Protein AF-A0A3A0AEJ8-F1 (afdb_monomer_lite)

Structure (mmCIF, N/CA/C/O backbone):
data_AF-A0A3A0AEJ8-F1
#
_entry.id   AF-A0A3A0AEJ8-F1
#
loop_
_atom_site.group_PDB
_atom_site.id
_atom_site.type_symbol
_atom_site.label_atom_id
_atom_site.label_alt_id
_atom_site.label_comp_id
_atom_site.label_asym_id
_atom_site.label_entity_id
_atom_site.label_seq_id
_atom_site.pdbx_PDB_ins_code
_atom_site.Cartn_x
_atom_site.Cartn_y
_atom_site.Cartn_z
_atom_site.occupancy
_atom_site.B_iso_or_equiv
_atom_site.auth_seq_id
_atom_site.auth_comp_id
_atom_site.auth_asym_id
_atom_site.auth_atom_id
_atom_site.pdbx_PDB_model_num
ATOM 1 N N . MET A 1 1 ? 21.520 17.283 -35.484 1.00 54.97 1 MET A N 1
ATOM 2 C CA . MET A 1 1 ? 21.873 15.930 -34.996 1.00 54.97 1 MET A CA 1
ATOM 3 C C . MET A 1 1 ? 21.771 15.752 -33.468 1.00 54.97 1 MET A C 1
ATOM 5 O O . MET A 1 1 ? 21.935 14.638 -33.010 1.00 54.97 1 MET A O 1
ATOM 9 N N . TYR A 1 2 ? 21.431 16.783 -32.672 1.00 58.56 2 TYR A N 1
ATOM 10 C CA . TYR A 1 2 ? 21.160 16.638 -31.222 1.00 58.56 2 TYR A CA 1
ATOM 11 C C . TYR A 1 2 ? 19.674 16.401 -30.873 1.00 58.56 2 TYR A C 1
ATOM 13 O O . TYR A 1 2 ? 19.367 15.815 -29.843 1.00 58.56 2 TYR A O 1
ATOM 21 N N . ALA A 1 3 ? 18.736 16.816 -31.734 1.00 60.47 3 ALA A N 1
ATOM 22 C CA . ALA A 1 3 ? 17.296 16.701 -31.468 1.00 60.47 3 ALA A CA 1
ATOM 23 C C . ALA A 1 3 ? 16.755 15.257 -31.536 1.00 60.47 3 ALA A C 1
ATOM 25 O O . ALA A 1 3 ? 15.824 14.926 -30.808 1.00 60.47 3 ALA A O 1
ATOM 26 N N . LEU A 1 4 ? 17.358 14.397 -32.369 1.00 61.88 4 LEU A N 1
ATOM 27 C CA . LEU A 1 4 ? 16.935 13.000 -32.537 1.00 61.88 4 LEU A CA 1
ATOM 28 C C . LEU A 1 4 ? 17.303 12.140 -31.312 1.00 61.88 4 LEU A C 1
ATOM 30 O O . LEU A 1 4 ? 16.463 11.401 -30.812 1.00 61.88 4 LEU A O 1
ATOM 34 N N . ILE A 1 5 ? 18.507 12.342 -30.758 1.00 65.81 5 ILE A N 1
ATOM 35 C CA . ILE A 1 5 ? 19.011 11.634 -29.565 1.00 65.81 5 ILE A CA 1
ATOM 36 C C . ILE A 1 5 ? 18.161 11.961 -28.321 1.00 65.81 5 ILE A C 1
ATOM 38 O O . ILE A 1 5 ? 17.913 11.100 -27.478 1.00 65.81 5 ILE A O 1
ATOM 42 N N . THR A 1 6 ? 17.662 13.197 -28.210 1.00 67.75 6 THR A N 1
ATOM 43 C CA . THR A 1 6 ? 16.796 13.622 -27.096 1.00 67.75 6 THR A CA 1
ATOM 44 C C . THR A 1 6 ? 15.390 13.018 -27.175 1.00 67.75 6 THR A C 1
ATOM 46 O O . THR A 1 6 ? 14.796 12.722 -26.140 1.00 67.75 6 THR A O 1
ATOM 49 N N . LEU A 1 7 ? 14.845 12.833 -28.381 1.00 69.50 7 LEU A N 1
ATOM 50 C CA . LEU A 1 7 ? 13.526 12.225 -28.599 1.00 69.50 7 LEU A CA 1
ATOM 51 C C . LEU A 1 7 ? 13.546 10.718 -28.329 1.00 69.50 7 LEU A C 1
ATOM 53 O O . LEU A 1 7 ? 12.660 10.213 -27.645 1.00 69.50 7 LEU A O 1
ATOM 57 N N . GLU A 1 8 ? 14.589 10.030 -28.792 1.00 70.50 8 GLU A N 1
ATOM 58 C CA . GLU A 1 8 ? 14.785 8.597 -28.560 1.00 70.50 8 GLU A CA 1
ATOM 59 C C . GLU A 1 8 ? 14.945 8.284 -27.066 1.00 70.50 8 GLU A C 1
ATOM 61 O O . GLU A 1 8 ? 14.248 7.419 -26.538 1.00 70.50 8 GLU A O 1
ATOM 66 N N . ARG A 1 9 ? 15.759 9.066 -26.342 1.00 72.19 9 ARG A N 1
ATOM 67 C CA . ARG A 1 9 ? 15.916 8.910 -24.887 1.00 72.19 9 ARG A CA 1
ATOM 68 C C . ARG A 1 9 ? 14.602 9.131 -24.134 1.00 72.19 9 ARG A C 1
ATOM 70 O O . ARG A 1 9 ? 14.241 8.320 -23.292 1.00 72.19 9 ARG A O 1
ATOM 77 N N . ARG A 1 10 ? 13.847 10.182 -24.475 1.00 70.62 10 ARG A N 1
ATOM 78 C CA . ARG A 1 10 ? 12.536 10.455 -23.855 1.00 70.62 10 ARG A CA 1
ATOM 79 C C . ARG A 1 10 ? 11.526 9.338 -24.104 1.00 70.62 10 ARG A C 1
ATOM 81 O O . ARG A 1 10 ? 10.716 9.061 -23.226 1.00 70.62 10 ARG A O 1
ATOM 88 N N . PHE A 1 11 ? 11.561 8.723 -25.283 1.00 70.62 11 PHE A N 1
ATOM 89 C CA . PHE A 1 11 ? 10.684 7.607 -25.613 1.00 70.62 11 PHE A CA 1
ATOM 90 C C . PHE A 1 11 ? 11.034 6.352 -24.804 1.00 70.62 11 PHE A C 1
ATOM 92 O O . PHE A 1 11 ? 10.139 5.737 -24.230 1.00 70.62 11 PHE A O 1
ATOM 99 N N . VAL A 1 12 ? 12.324 6.015 -24.694 1.00 76.75 12 VAL A N 1
ATOM 100 C CA . VAL A 1 12 ? 12.800 4.885 -23.877 1.00 76.75 12 VAL A CA 1
ATOM 101 C C . VAL A 1 12 ? 12.475 5.096 -22.396 1.00 76.75 12 VAL A C 1
ATOM 103 O O . VAL A 1 12 ? 11.935 4.191 -21.762 1.00 76.75 12 VAL A O 1
ATOM 106 N N . ASP A 1 13 ? 12.709 6.298 -21.862 1.00 76.94 13 ASP A N 1
ATOM 107 C CA . ASP A 1 13 ? 12.389 6.636 -20.469 1.00 76.94 13 ASP A CA 1
ATOM 108 C C . ASP A 1 13 ? 10.876 6.555 -20.197 1.00 76.94 13 ASP A C 1
ATOM 110 O O . ASP A 1 13 ? 10.447 6.071 -19.148 1.00 76.94 13 ASP A O 1
ATOM 114 N N . TRP A 1 14 ? 10.049 7.014 -21.143 1.00 75.81 14 TRP A N 1
ATOM 115 C CA . TRP A 1 14 ? 8.592 6.913 -21.039 1.00 75.81 14 TRP A CA 1
ATOM 116 C C . TRP A 1 14 ? 8.121 5.455 -21.060 1.00 75.81 14 TRP A C 1
ATOM 118 O O . TRP A 1 14 ? 7.311 5.069 -20.219 1.00 75.81 14 TRP A O 1
ATOM 128 N N . LEU A 1 15 ? 8.659 4.638 -21.969 1.00 72.38 15 LEU A N 1
ATOM 129 C CA . LEU A 1 15 ? 8.303 3.224 -22.085 1.00 72.38 15 LEU A CA 1
ATOM 130 C C . LEU A 1 15 ? 8.708 2.437 -20.830 1.00 72.38 15 LEU A C 1
ATOM 132 O O . LEU A 1 15 ? 7.932 1.619 -20.340 1.00 72.38 15 LEU A O 1
ATOM 136 N N . ALA A 1 16 ? 9.892 2.719 -20.278 1.00 79.44 16 ALA A N 1
ATOM 137 C CA . ALA A 1 16 ? 10.355 2.116 -19.032 1.00 79.44 16 ALA A CA 1
ATOM 138 C C . ALA A 1 16 ? 9.422 2.454 -17.856 1.00 79.44 16 ALA A C 1
ATOM 140 O O . ALA A 1 16 ? 9.053 1.564 -17.090 1.00 79.44 16 ALA A O 1
ATOM 141 N N . ARG A 1 17 ? 8.975 3.713 -17.750 1.00 80.25 17 ARG A N 1
ATOM 142 C CA . ARG A 1 17 ? 8.017 4.140 -16.717 1.00 80.25 17 ARG A CA 1
ATOM 143 C C . ARG A 1 17 ? 6.634 3.518 -16.888 1.00 80.25 17 ARG A C 1
ATOM 145 O O . ARG A 1 17 ? 6.040 3.110 -15.895 1.00 80.25 17 ARG A O 1
ATOM 152 N N . ASP A 1 18 ? 6.113 3.434 -18.113 1.00 80.62 18 ASP A N 1
ATOM 153 C CA . ASP A 1 18 ? 4.809 2.804 -18.376 1.00 80.62 18 ASP A CA 1
ATOM 154 C C . ASP A 1 18 ? 4.836 1.307 -18.035 1.00 80.62 18 ASP A C 1
ATOM 156 O O . ASP A 1 18 ? 3.916 0.801 -17.389 1.00 80.62 18 ASP A O 1
ATOM 160 N N . LEU A 1 19 ? 5.923 0.609 -18.381 1.00 83.19 19 LEU A N 1
ATOM 161 C CA . LEU A 1 19 ? 6.111 -0.787 -17.997 1.00 83.19 19 LEU A CA 1
ATOM 162 C C . LEU A 1 19 ? 6.180 -0.936 -16.472 1.00 83.19 19 LEU A C 1
ATOM 164 O O . LEU A 1 19 ? 5.423 -1.724 -15.907 1.00 83.19 19 LEU A O 1
ATOM 168 N N . GLN A 1 20 ? 7.011 -0.131 -15.804 1.00 84.19 20 GLN A N 1
ATOM 169 C CA . GLN A 1 20 ? 7.140 -0.127 -14.345 1.00 84.19 20 GLN A CA 1
ATOM 170 C C . GLN A 1 20 ? 5.793 0.127 -13.656 1.00 84.19 20 GLN A C 1
ATOM 172 O O . GLN A 1 20 ? 5.457 -0.548 -12.683 1.00 84.19 20 GLN A O 1
ATOM 177 N N . TRP A 1 21 ? 4.987 1.049 -14.188 1.00 87.25 21 TRP A N 1
ATOM 178 C CA . TRP A 1 21 ? 3.655 1.343 -13.671 1.00 87.25 21 TRP A CA 1
ATOM 179 C C . TRP A 1 21 ? 2.710 0.144 -13.768 1.00 87.25 21 TRP A C 1
ATOM 181 O O . TRP A 1 21 ? 2.033 -0.200 -12.796 1.00 87.25 21 TRP A O 1
ATOM 191 N N . ARG A 1 22 ? 2.672 -0.521 -14.927 1.00 89.00 22 ARG A N 1
ATOM 192 C CA . ARG A 1 22 ? 1.812 -1.693 -15.148 1.00 89.00 22 ARG A CA 1
ATOM 193 C C . ARG A 1 22 ? 2.222 -2.868 -14.268 1.00 89.00 22 ARG A C 1
ATOM 195 O O . ARG A 1 22 ? 1.347 -3.468 -13.646 1.00 89.00 22 ARG A O 1
ATOM 202 N N . THR A 1 23 ? 3.521 -3.150 -14.186 1.00 90.12 23 THR A N 1
ATOM 203 C CA . THR A 1 23 ? 4.104 -4.181 -13.313 1.00 90.12 23 THR A CA 1
ATOM 204 C C . THR A 1 23 ? 3.732 -3.915 -11.858 1.00 90.12 23 THR A C 1
ATOM 206 O O . THR A 1 23 ? 3.143 -4.765 -11.195 1.00 90.12 23 THR A O 1
ATOM 209 N N . LEU A 1 24 ? 3.958 -2.692 -11.371 1.00 91.12 24 LEU A N 1
ATOM 210 C CA . LEU A 1 24 ? 3.654 -2.341 -9.988 1.00 91.12 24 LEU A CA 1
ATOM 211 C C . LEU A 1 24 ? 2.157 -2.428 -9.683 1.00 91.12 24 LEU A C 1
ATOM 213 O O . LEU A 1 24 ? 1.770 -2.959 -8.642 1.00 91.12 24 LEU A O 1
ATOM 217 N N . ARG A 1 25 ? 1.298 -1.956 -10.592 1.00 93.06 25 ARG A N 1
ATOM 218 C CA . ARG A 1 25 ? -0.159 -2.068 -10.448 1.00 93.06 25 ARG A CA 1
ATOM 219 C C . ARG A 1 25 ? -0.607 -3.528 -10.393 1.00 93.06 25 ARG A C 1
ATOM 221 O O . ARG A 1 25 ? -1.452 -3.869 -9.565 1.00 93.06 25 ARG A O 1
ATOM 228 N N . HIS A 1 26 ? -0.053 -4.384 -11.248 1.00 93.00 26 HIS A N 1
ATOM 229 C CA . HIS A 1 26 ? -0.359 -5.811 -11.246 1.00 93.00 26 HIS A CA 1
ATOM 230 C C . HIS A 1 26 ? 0.078 -6.476 -9.934 1.00 93.00 26 HIS A C 1
ATOM 232 O O . HIS A 1 26 ? -0.749 -7.108 -9.273 1.00 93.00 26 HIS A O 1
ATOM 238 N N . ALA A 1 27 ? 1.324 -6.252 -9.506 1.00 92.62 27 ALA A N 1
ATOM 239 C CA . ALA A 1 27 ? 1.849 -6.795 -8.258 1.00 92.62 27 ALA A CA 1
ATOM 240 C C . ALA A 1 27 ? 1.034 -6.349 -7.039 1.00 92.62 27 ALA A C 1
ATOM 242 O O . ALA A 1 27 ? 0.704 -7.151 -6.170 1.00 92.62 27 ALA A O 1
ATOM 243 N N . THR A 1 28 ? 0.632 -5.080 -7.026 1.00 94.06 28 THR A N 1
ATOM 244 C CA . THR A 1 28 ? -0.226 -4.490 -5.996 1.00 94.06 28 THR A CA 1
ATOM 245 C C . THR A 1 28 ? -1.588 -5.196 -5.925 1.00 94.06 28 THR A C 1
ATOM 247 O O . THR A 1 28 ? -2.024 -5.599 -4.849 1.00 94.06 28 THR A O 1
ATOM 250 N N . LEU A 1 29 ? -2.257 -5.422 -7.061 1.00 94.56 29 LEU A N 1
ATOM 251 C CA . LEU A 1 29 ? -3.550 -6.120 -7.092 1.00 94.56 29 LEU A CA 1
ATOM 252 C C . LEU A 1 29 ? -3.434 -7.606 -6.724 1.00 94.56 29 LEU A C 1
ATOM 254 O O . LEU A 1 29 ? -4.306 -8.146 -6.040 1.00 94.56 29 LEU A O 1
ATOM 258 N N . ALA A 1 30 ? -2.367 -8.278 -7.155 1.00 94.75 30 ALA A N 1
ATOM 259 C CA . ALA A 1 30 ? -2.099 -9.665 -6.787 1.00 94.75 30 ALA A CA 1
ATOM 260 C C . ALA A 1 30 ? -1.833 -9.802 -5.278 1.00 94.75 30 ALA A C 1
ATOM 262 O O . ALA A 1 30 ? -2.438 -10.654 -4.622 1.00 94.75 30 ALA A O 1
ATOM 263 N N . ALA A 1 31 ? -1.007 -8.914 -4.717 1.00 95.00 31 ALA A N 1
ATOM 264 C CA . ALA A 1 31 ? -0.761 -8.829 -3.283 1.00 95.00 31 ALA A CA 1
ATOM 265 C C . ALA A 1 31 ? -2.052 -8.558 -2.507 1.00 95.00 31 ALA A C 1
ATOM 267 O O . ALA A 1 31 ? -2.283 -9.201 -1.487 1.00 95.00 31 ALA A O 1
ATOM 268 N N . GLN A 1 32 ? -2.935 -7.689 -3.012 1.00 96.31 32 GLN A N 1
ATOM 269 C CA . GLN A 1 32 ? -4.213 -7.408 -2.362 1.00 96.31 32 GLN A CA 1
ATOM 270 C C . GLN A 1 32 ? -5.144 -8.622 -2.315 1.00 96.31 32 GLN A C 1
ATOM 272 O O . GLN A 1 32 ? -5.782 -8.862 -1.291 1.00 96.31 32 GLN A O 1
ATOM 277 N N . ARG A 1 33 ? -5.212 -9.425 -3.382 1.00 95.75 33 ARG A N 1
ATOM 278 C CA . ARG A 1 33 ? -6.004 -10.670 -3.372 1.00 95.75 33 ARG A CA 1
ATOM 279 C C . ARG A 1 33 ? -5.491 -11.653 -2.324 1.00 95.75 33 ARG A C 1
ATOM 281 O O . ARG A 1 33 ? -6.280 -12.262 -1.606 1.00 95.75 33 ARG A O 1
ATOM 288 N N . GLU A 1 34 ? -4.174 -11.789 -2.223 1.00 95.94 34 GLU A N 1
ATOM 289 C CA . GLU A 1 34 ? -3.553 -12.662 -1.231 1.00 95.94 34 GLU A CA 1
ATOM 290 C C . GLU A 1 34 ? -3.716 -12.121 0.197 1.00 95.94 34 GLU A C 1
ATOM 292 O O . GLU A 1 34 ? -3.999 -12.884 1.121 1.00 95.94 34 GLU A O 1
ATOM 297 N N . PHE A 1 35 ? -3.604 -10.805 0.376 1.00 95.56 35 PHE A N 1
ATOM 298 C CA . PHE A 1 35 ? -3.826 -10.126 1.647 1.00 95.56 35 PHE A CA 1
ATOM 299 C C . PHE A 1 35 ? -5.264 -10.324 2.139 1.00 95.56 35 PHE A C 1
ATOM 301 O O . PHE A 1 35 ? -5.463 -10.790 3.258 1.00 95.56 35 PHE A O 1
ATOM 308 N N . ALA A 1 36 ? -6.256 -10.073 1.281 1.00 95.81 36 ALA A N 1
ATOM 309 C CA . ALA A 1 36 ? -7.677 -10.282 1.563 1.00 95.81 36 ALA A CA 1
ATOM 310 C C . ALA A 1 36 ? -7.985 -11.722 2.003 1.00 95.81 36 ALA A C 1
ATOM 312 O O . ALA A 1 36 ? -8.777 -11.954 2.914 1.00 95.81 36 ALA A O 1
ATOM 313 N N . ARG A 1 37 ? -7.312 -12.703 1.393 1.00 96.38 37 ARG A N 1
ATOM 314 C CA . ARG A 1 37 ? -7.454 -14.120 1.744 1.00 96.38 37 ARG A CA 1
ATOM 315 C C . ARG A 1 37 ? -6.863 -14.456 3.116 1.00 96.38 37 ARG A C 1
ATOM 317 O O . ARG A 1 37 ? -7.401 -15.316 3.809 1.00 96.38 37 ARG A O 1
ATOM 324 N N . ARG A 1 38 ? -5.741 -13.831 3.490 1.00 96.50 38 ARG A N 1
ATOM 325 C CA . ARG A 1 38 ? -5.031 -14.093 4.756 1.00 96.50 38 ARG A CA 1
ATOM 326 C C . ARG A 1 38 ? -5.595 -13.301 5.937 1.00 96.50 38 ARG A C 1
ATOM 328 O O . ARG A 1 38 ? -5.582 -13.812 7.053 1.00 96.50 38 ARG A O 1
ATOM 335 N N . TRP A 1 39 ? -6.085 -12.085 5.697 1.00 96.31 39 TRP A N 1
ATOM 336 C CA . TRP A 1 39 ? -6.567 -11.155 6.723 1.00 96.31 39 TRP A CA 1
ATOM 337 C C . TRP A 1 39 ? -7.911 -10.517 6.328 1.00 96.31 39 TRP A C 1
ATOM 339 O O . TRP A 1 39 ? -7.980 -9.304 6.105 1.00 96.31 39 TRP A O 1
ATOM 349 N N . PRO A 1 40 ? -9.001 -11.304 6.263 1.00 95.31 40 PRO A N 1
ATOM 350 C CA . PRO A 1 40 ? -10.315 -10.800 5.854 1.00 95.31 40 PRO A CA 1
ATOM 351 C C . PRO A 1 40 ? -10.847 -9.697 6.782 1.00 95.31 40 PRO A C 1
ATOM 353 O O . PRO A 1 40 ? -11.479 -8.753 6.312 1.00 95.31 40 PRO A O 1
ATOM 356 N N . ASP A 1 41 ? -10.527 -9.748 8.079 1.00 95.50 41 ASP A N 1
ATOM 357 C CA . ASP A 1 41 ? -10.925 -8.711 9.041 1.00 95.50 41 ASP A CA 1
ATOM 358 C C . ASP A 1 41 ? -10.309 -7.345 8.707 1.00 95.50 41 ASP A C 1
ATOM 360 O O . ASP A 1 41 ? -10.950 -6.309 8.872 1.00 95.50 41 ASP A O 1
ATOM 364 N N . TRP A 1 42 ? -9.081 -7.327 8.181 1.00 93.94 42 TRP A N 1
ATOM 365 C CA . TRP A 1 42 ? -8.418 -6.089 7.766 1.00 93.94 42 TRP A CA 1
ATOM 366 C C . TRP A 1 42 ? -8.956 -5.552 6.447 1.00 93.94 42 TRP A C 1
ATOM 368 O O . TRP A 1 42 ? -9.050 -4.338 6.278 1.00 93.94 42 TRP A O 1
ATOM 378 N N . GLN A 1 43 ? -9.386 -6.438 5.549 1.00 91.19 43 GLN A N 1
ATOM 379 C CA . GLN A 1 43 ? -10.144 -6.027 4.372 1.00 91.19 43 GLN A CA 1
ATOM 380 C C . GLN A 1 43 ? -11.471 -5.371 4.780 1.00 91.19 43 GLN A C 1
ATOM 382 O O . GLN A 1 43 ? -11.802 -4.301 4.276 1.00 91.19 43 GLN A O 1
ATOM 387 N N . ALA A 1 44 ? -12.197 -5.960 5.736 1.00 90.88 44 ALA A N 1
ATOM 388 C CA . ALA A 1 44 ? -13.411 -5.362 6.294 1.00 90.88 44 ALA A CA 1
ATOM 389 C C . ALA A 1 44 ? -13.130 -4.039 7.033 1.00 90.88 44 ALA A C 1
ATOM 391 O O . ALA A 1 44 ? -13.981 -3.151 7.063 1.00 90.88 44 ALA A O 1
ATOM 392 N N . ALA A 1 45 ? -11.920 -3.872 7.572 1.00 92.62 45 ALA A N 1
ATOM 393 C CA . ALA A 1 45 ? -11.430 -2.634 8.171 1.00 92.62 45 ALA A CA 1
ATOM 394 C C . ALA A 1 45 ? -10.860 -1.632 7.141 1.00 92.62 45 ALA A C 1
ATOM 396 O O . ALA A 1 45 ? -9.985 -0.837 7.476 1.00 92.62 45 ALA A O 1
ATOM 397 N N . LEU A 1 46 ? -11.339 -1.639 5.892 1.00 92.12 46 LEU A N 1
ATOM 398 C CA . LEU A 1 46 ? -10.960 -0.681 4.839 1.00 92.12 46 LEU A CA 1
ATOM 399 C C . LEU A 1 46 ? -9.484 -0.752 4.403 1.00 92.12 46 LEU A C 1
ATOM 401 O O . LEU A 1 46 ? -8.952 0.199 3.832 1.00 92.12 46 LEU A O 1
ATOM 405 N N . PHE A 1 47 ? -8.795 -1.866 4.658 1.00 91.75 47 PHE A N 1
ATOM 406 C CA . PHE A 1 47 ? -7.560 -2.218 3.947 1.00 91.75 47 PHE A CA 1
ATOM 407 C C . PHE A 1 47 ? -7.928 -3.039 2.697 1.00 91.75 47 PHE A C 1
ATOM 409 O O . PHE A 1 47 ? -7.578 -4.212 2.539 1.00 91.75 47 PHE A O 1
ATOM 416 N N . ASP A 1 48 ? -8.743 -2.436 1.838 1.00 93.00 48 ASP A N 1
ATOM 417 C CA . ASP A 1 48 ? -9.376 -3.077 0.690 1.00 93.00 48 ASP A CA 1
ATOM 418 C C . ASP A 1 48 ? -8.767 -2.618 -0.648 1.00 93.00 48 ASP A C 1
ATOM 420 O O . ASP A 1 48 ? -7.785 -1.877 -0.705 1.00 93.00 48 ASP A O 1
ATOM 424 N N . GLU A 1 49 ? -9.341 -3.089 -1.758 1.00 93.75 49 GLU A N 1
ATOM 425 C CA . GLU A 1 49 ? -8.889 -2.708 -3.100 1.00 93.75 49 GLU A CA 1
ATOM 426 C C . GLU A 1 49 ? -9.015 -1.199 -3.355 1.00 93.75 49 GLU A C 1
ATOM 428 O O . GLU A 1 49 ? -8.166 -0.621 -4.037 1.00 93.75 49 GLU A O 1
ATOM 433 N N . HIS A 1 50 ? -10.030 -0.543 -2.786 1.00 94.38 50 HIS A N 1
ATOM 434 C CA . HIS A 1 50 ? -10.212 0.893 -2.951 1.00 94.38 50 HIS A CA 1
ATOM 435 C C . HIS A 1 50 ? -9.088 1.669 -2.260 1.00 94.38 50 HIS A C 1
ATOM 437 O O . HIS A 1 50 ? -8.479 2.538 -2.892 1.00 94.38 50 HIS A O 1
ATOM 443 N N . PHE A 1 51 ? -8.758 1.319 -1.013 1.00 95.12 51 PHE A N 1
ATOM 444 C CA . PHE A 1 51 ? -7.606 1.884 -0.309 1.00 95.12 51 PHE A CA 1
ATOM 445 C C . PHE A 1 51 ? -6.313 1.663 -1.099 1.00 95.12 51 PHE A C 1
ATOM 447 O O . PHE A 1 51 ? -5.530 2.592 -1.317 1.00 95.12 51 PHE A O 1
ATOM 454 N N . VAL A 1 52 ? -6.109 0.439 -1.580 1.00 94.75 52 VAL A N 1
ATOM 455 C CA . VAL A 1 52 ? -4.902 0.059 -2.306 1.00 94.75 52 VAL A CA 1
ATOM 456 C C . VAL A 1 52 ? -4.720 0.862 -3.593 1.00 94.75 52 VAL A C 1
ATOM 458 O O . VAL A 1 52 ? -3.635 1.385 -3.838 1.00 94.75 52 VAL A O 1
ATOM 461 N N . LEU A 1 53 ? -5.762 0.993 -4.412 1.00 93.50 53 LEU A N 1
ATOM 462 C CA . LEU A 1 53 ? -5.668 1.714 -5.681 1.00 93.50 53 LEU A CA 1
ATOM 463 C C . LEU A 1 53 ? -5.591 3.232 -5.498 1.00 93.50 53 LEU A C 1
ATOM 465 O O . LEU A 1 53 ? -4.943 3.904 -6.298 1.00 93.50 53 LEU A O 1
ATOM 469 N N . THR A 1 54 ? -6.239 3.762 -4.460 1.00 94.00 54 THR A N 1
ATOM 470 C CA . THR A 1 54 ? -6.348 5.212 -4.242 1.00 94.00 54 THR A CA 1
ATOM 471 C C . THR A 1 54 ? -5.162 5.774 -3.461 1.00 94.00 54 THR A C 1
ATOM 473 O O . THR A 1 54 ? -4.746 6.898 -3.722 1.00 94.00 54 THR A O 1
ATOM 476 N N . TRP A 1 55 ? -4.595 5.001 -2.529 1.00 94.88 55 TRP A N 1
ATOM 477 C CA . TRP A 1 55 ? -3.561 5.476 -1.604 1.00 94.88 55 TRP A CA 1
ATOM 478 C C . TRP A 1 55 ? -2.263 4.681 -1.704 1.00 94.88 55 TRP A C 1
ATOM 480 O O . TRP A 1 55 ? -1.196 5.270 -1.864 1.00 94.88 55 TRP A O 1
ATOM 490 N N . ALA A 1 56 ? -2.327 3.348 -1.636 1.00 94.50 56 ALA A N 1
ATOM 491 C CA . ALA A 1 56 ? -1.112 2.533 -1.590 1.00 94.50 56 ALA A CA 1
ATOM 492 C C . ALA A 1 56 ? -0.332 2.566 -2.914 1.00 94.50 56 ALA A C 1
ATOM 494 O O . ALA A 1 56 ? 0.888 2.718 -2.904 1.00 94.50 56 ALA A O 1
ATOM 495 N N . LEU A 1 57 ? -1.023 2.444 -4.052 1.00 94.50 57 LEU A N 1
ATOM 496 C CA . LEU A 1 57 ? -0.397 2.407 -5.372 1.00 94.50 57 LEU A CA 1
ATOM 497 C C . LEU A 1 57 ? 0.339 3.717 -5.711 1.00 94.50 57 LEU A C 1
ATOM 499 O O . LEU A 1 57 ? 1.504 3.617 -6.091 1.00 94.50 57 LEU A O 1
ATOM 503 N N . PRO A 1 58 ? -0.243 4.922 -5.534 1.00 94.50 58 PRO A N 1
ATOM 504 C CA . PRO A 1 58 ? 0.501 6.170 -5.712 1.00 94.50 58 PRO A CA 1
ATOM 505 C C . PRO A 1 58 ? 1.761 6.253 -4.843 1.00 94.50 58 PRO A C 1
ATOM 507 O O . PRO A 1 58 ? 2.836 6.541 -5.355 1.00 94.50 58 PRO A O 1
ATOM 510 N N . LEU A 1 59 ? 1.669 5.895 -3.557 1.00 94.75 59 LEU A N 1
ATOM 511 C CA . LEU A 1 59 ? 2.824 5.906 -2.651 1.00 94.75 59 LEU A CA 1
ATOM 512 C C . LEU A 1 59 ? 3.928 4.933 -3.090 1.00 94.75 59 LEU A C 1
ATOM 514 O O . LEU A 1 59 ? 5.116 5.228 -2.962 1.00 94.75 59 LEU A O 1
ATOM 518 N N . LEU A 1 60 ? 3.545 3.765 -3.608 1.00 93.25 60 LEU A N 1
ATOM 519 C CA . LEU A 1 60 ? 4.486 2.800 -4.170 1.00 93.25 60 LEU A CA 1
ATOM 520 C C . LEU A 1 60 ? 5.121 3.321 -5.466 1.00 93.25 60 LEU A C 1
ATOM 522 O O . LEU A 1 60 ? 6.306 3.085 -5.687 1.00 93.25 60 LEU A O 1
ATOM 526 N N . MET A 1 61 ? 4.363 4.022 -6.314 1.00 91.25 61 MET A N 1
ATOM 527 C CA . MET A 1 61 ? 4.879 4.625 -7.547 1.00 91.25 61 MET A CA 1
ATOM 528 C C . MET A 1 61 ? 5.888 5.734 -7.260 1.00 91.25 61 MET A C 1
ATOM 530 O O . MET A 1 61 ? 6.925 5.790 -7.922 1.00 91.25 61 MET A O 1
ATOM 534 N N . ASP A 1 62 ? 5.601 6.585 -6.278 1.00 90.69 62 ASP A N 1
ATOM 535 C CA . ASP A 1 62 ? 6.505 7.655 -5.859 1.00 90.69 62 ASP A CA 1
ATOM 536 C C . ASP A 1 62 ? 7.807 7.053 -5.319 1.00 90.69 62 ASP A C 1
ATOM 538 O O . ASP A 1 62 ? 8.892 7.369 -5.808 1.00 90.69 62 ASP A O 1
ATOM 542 N N . ALA A 1 63 ? 7.704 6.069 -4.418 1.00 88.94 63 ALA A N 1
ATOM 543 C CA . ALA A 1 63 ? 8.869 5.353 -3.904 1.00 88.94 63 ALA A CA 1
ATOM 544 C C . ALA A 1 63 ? 9.687 4.692 -5.029 1.00 88.94 63 ALA A C 1
ATOM 546 O O . ALA A 1 63 ? 10.914 4.788 -5.046 1.00 88.94 63 ALA A O 1
ATOM 547 N N . ALA A 1 64 ? 9.020 4.069 -6.005 1.00 86.50 64 ALA A N 1
ATOM 548 C CA . ALA A 1 64 ? 9.673 3.422 -7.138 1.00 86.50 64 ALA A CA 1
ATOM 549 C C . ALA A 1 64 ? 10.331 4.422 -8.108 1.00 86.50 64 ALA A C 1
ATOM 551 O O . ALA A 1 64 ? 11.363 4.103 -8.701 1.00 86.50 64 ALA A O 1
ATOM 552 N N . THR A 1 65 ? 9.771 5.626 -8.249 1.00 85.56 65 THR A N 1
ATOM 553 C CA . THR A 1 65 ? 10.352 6.723 -9.042 1.00 85.56 65 THR A CA 1
ATOM 554 C C . THR A 1 65 ? 11.622 7.260 -8.385 1.00 85.56 65 THR A C 1
ATOM 556 O O . THR A 1 65 ? 12.613 7.503 -9.073 1.00 85.56 65 THR A O 1
ATOM 559 N N . ASP A 1 66 ? 11.622 7.358 -7.055 1.00 84.62 66 ASP A N 1
ATOM 560 C CA . ASP A 1 66 ? 12.770 7.806 -6.261 1.00 84.62 66 ASP A CA 1
ATOM 561 C C . ASP A 1 66 ? 13.806 6.697 -6.009 1.00 84.62 66 ASP A C 1
ATOM 563 O O . ASP A 1 66 ? 14.824 6.927 -5.354 1.00 84.62 66 ASP A O 1
ATOM 567 N N . ASN A 1 67 ? 13.568 5.486 -6.524 1.00 81.62 67 ASN A N 1
ATOM 568 C CA . ASN A 1 67 ? 14.378 4.295 -6.265 1.00 81.62 67 ASN A CA 1
ATOM 569 C C . ASN A 1 67 ? 14.543 4.005 -4.755 1.00 81.62 67 ASN A C 1
ATOM 571 O O . ASN A 1 67 ? 15.616 3.640 -4.270 1.00 81.62 67 ASN A O 1
ATOM 575 N N . THR A 1 68 ? 13.461 4.188 -3.997 1.00 85.69 68 THR A N 1
ATOM 576 C CA . THR A 1 68 ? 13.380 3.948 -2.553 1.00 85.69 68 THR A CA 1
ATOM 577 C C . THR A 1 68 ? 12.321 2.897 -2.216 1.00 85.69 68 THR A C 1
ATOM 579 O O . THR A 1 68 ? 11.501 2.500 -3.043 1.00 85.69 68 THR A O 1
ATOM 582 N N . ARG A 1 69 ? 12.343 2.398 -0.973 1.00 88.62 69 ARG A N 1
ATOM 583 C CA . ARG A 1 69 ? 11.313 1.486 -0.454 1.00 88.62 69 ARG A CA 1
ATOM 584 C C . ARG A 1 69 ? 10.260 2.277 0.311 1.00 88.62 69 ARG A C 1
ATOM 586 O O . ARG A 1 69 ? 10.613 3.058 1.193 1.00 88.62 69 ARG A O 1
ATOM 593 N N . LEU A 1 70 ? 8.981 2.008 0.041 1.00 93.50 70 LEU A N 1
ATOM 594 C CA . LEU A 1 70 ? 7.883 2.577 0.821 1.00 93.50 70 LEU A CA 1
ATOM 595 C C . LEU A 1 70 ? 7.944 2.047 2.270 1.00 93.50 70 LEU A C 1
ATOM 597 O O . LEU A 1 70 ? 7.882 0.831 2.467 1.00 93.50 70 LEU A O 1
ATOM 601 N N . PRO A 1 71 ? 8.054 2.906 3.300 1.00 93.94 71 PRO A N 1
ATOM 602 C CA . PRO A 1 71 ? 8.077 2.457 4.687 1.00 93.94 71 PRO A CA 1
ATOM 603 C C . PRO A 1 71 ? 6.676 2.049 5.158 1.00 93.94 71 PRO A C 1
ATOM 605 O O . PRO A 1 71 ? 5.703 2.764 4.913 1.00 93.94 71 PRO A O 1
ATOM 608 N N . ALA A 1 72 ? 6.571 0.973 5.944 1.00 95.12 72 ALA A N 1
ATOM 609 C CA . ALA A 1 72 ? 5.305 0.570 6.568 1.00 95.12 72 ALA A CA 1
ATOM 610 C C . ALA A 1 72 ? 4.613 1.695 7.374 1.00 95.12 72 ALA A C 1
ATOM 612 O O . ALA A 1 72 ? 3.396 1.830 7.239 1.00 95.12 72 ALA A O 1
ATOM 613 N N . PRO A 1 73 ? 5.332 2.563 8.124 1.00 96.81 73 PRO A N 1
ATOM 614 C CA . PRO A 1 73 ? 4.710 3.700 8.804 1.00 96.81 73 PRO A CA 1
ATOM 615 C C . PRO A 1 73 ? 3.957 4.665 7.891 1.00 96.81 73 PRO A C 1
ATOM 617 O O . PRO A 1 73 ? 2.954 5.229 8.325 1.00 96.81 73 PRO A O 1
ATOM 620 N N . VAL A 1 74 ? 4.424 4.846 6.651 1.00 96.00 74 VAL A N 1
ATOM 621 C CA . VAL A 1 74 ? 3.799 5.742 5.668 1.00 96.00 74 VAL A CA 1
ATOM 622 C C . VAL A 1 74 ? 2.491 5.137 5.173 1.00 96.00 74 VAL A C 1
ATOM 624 O O . VAL A 1 74 ? 1.461 5.805 5.173 1.00 96.00 74 VAL A O 1
ATOM 627 N N . LEU A 1 75 ? 2.499 3.846 4.834 1.00 96.44 75 LEU A N 1
ATOM 628 C CA . LEU A 1 75 ? 1.289 3.151 4.399 1.00 96.44 75 LEU A CA 1
ATOM 629 C C . LEU A 1 75 ? 0.255 3.028 5.533 1.00 96.44 75 LEU A C 1
ATOM 631 O O . LEU A 1 75 ? -0.936 3.233 5.312 1.00 96.44 75 LEU A O 1
ATOM 635 N N . ALA A 1 76 ? 0.705 2.760 6.761 1.00 96.75 76 ALA A N 1
ATOM 636 C CA . ALA A 1 76 ? -0.162 2.727 7.937 1.00 96.75 76 ALA A CA 1
ATOM 637 C C . ALA A 1 76 ? -0.792 4.098 8.238 1.00 96.75 76 ALA A C 1
ATOM 639 O O . ALA A 1 76 ? -1.955 4.162 8.634 1.00 96.75 76 ALA A O 1
ATOM 640 N N . ALA A 1 77 ? -0.050 5.194 8.032 1.00 95.50 77 ALA A N 1
ATOM 641 C CA . ALA A 1 77 ? -0.589 6.548 8.158 1.00 95.50 77 ALA A CA 1
ATOM 642 C C . ALA A 1 77 ? -1.653 6.822 7.087 1.00 95.50 77 ALA A C 1
ATOM 644 O O . ALA A 1 77 ? -2.736 7.301 7.409 1.00 95.50 77 ALA A O 1
ATOM 645 N N . ALA A 1 78 ? -1.385 6.453 5.830 1.00 95.12 78 ALA A N 1
ATOM 646 C CA . ALA A 1 78 ? -2.353 6.594 4.743 1.00 95.12 78 ALA A CA 1
ATOM 647 C C . ALA A 1 78 ? -3.658 5.837 5.037 1.00 95.12 78 ALA A C 1
ATOM 649 O O . ALA A 1 78 ? -4.745 6.359 4.801 1.00 95.12 78 ALA A O 1
ATOM 650 N N . TRP A 1 79 ? -3.565 4.637 5.616 1.00 96.38 79 TRP A N 1
ATOM 651 C CA . TRP A 1 79 ? -4.744 3.893 6.055 1.00 96.38 79 TRP A CA 1
ATOM 652 C C . TRP A 1 79 ? -5.480 4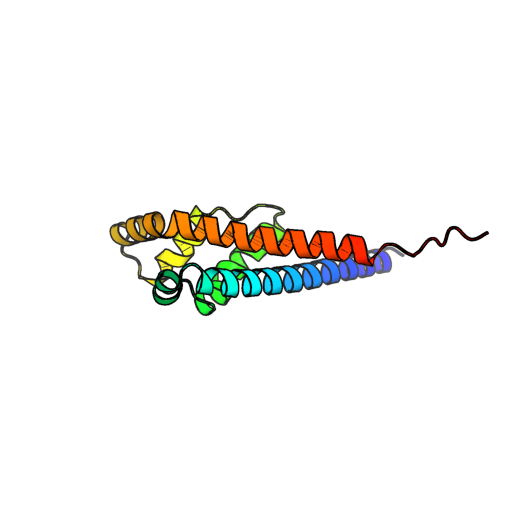.601 7.203 1.00 9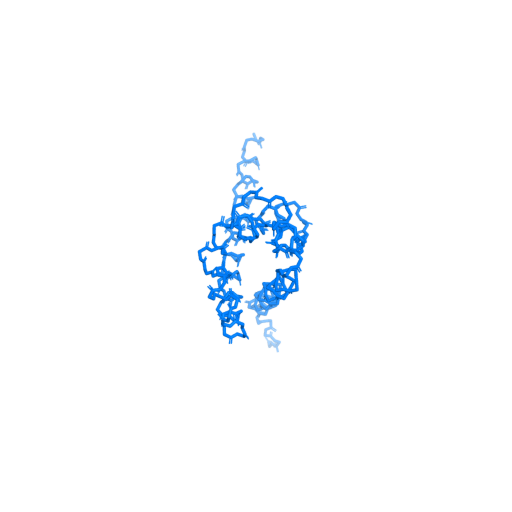6.38 79 TRP A C 1
ATOM 654 O O . TRP A 1 79 ? -6.704 4.718 7.170 1.00 96.38 79 TRP A O 1
ATOM 664 N N . ALA A 1 80 ? -4.755 5.115 8.201 1.00 94.94 80 ALA A N 1
ATOM 665 C CA . ALA A 1 80 ? -5.347 5.807 9.347 1.00 94.94 80 ALA A CA 1
ATOM 666 C C . ALA A 1 80 ? -6.072 7.108 8.950 1.00 94.94 80 ALA A C 1
ATOM 668 O O . ALA A 1 80 ? -7.089 7.447 9.564 1.00 94.94 80 ALA A O 1
ATOM 669 N N . HIS A 1 81 ? -5.611 7.790 7.895 1.00 92.44 81 HIS A N 1
ATOM 670 C CA . HIS A 1 81 ? -6.253 8.985 7.340 1.00 92.44 81 HIS A CA 1
ATOM 671 C C . HIS A 1 81 ? -7.685 8.751 6.835 1.00 92.44 81 HIS A C 1
ATOM 673 O O . HIS A 1 81 ? -8.458 9.706 6.756 1.00 92.44 81 HIS A O 1
ATOM 679 N N . GLN A 1 82 ? -8.0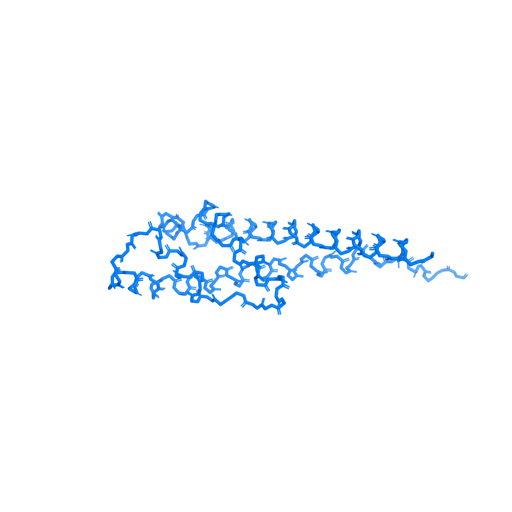85 7.502 6.573 1.00 90.81 82 GLN A N 1
ATOM 680 C CA . GLN A 1 82 ? -9.452 7.167 6.158 1.00 90.81 82 GLN A CA 1
ATOM 681 C C . GLN A 1 82 ? -10.504 7.424 7.255 1.00 90.81 82 GLN A C 1
ATOM 683 O O . GLN A 1 82 ? -11.689 7.541 6.957 1.00 90.81 82 GLN A O 1
ATOM 688 N N . PHE A 1 83 ? -10.093 7.540 8.525 1.00 87.88 83 PHE A N 1
ATOM 689 C CA . PHE A 1 83 ? -10.994 7.578 9.686 1.00 87.88 83 PHE A CA 1
ATOM 690 C C . PHE A 1 83 ? -11.109 8.963 10.352 1.00 87.88 83 PHE A C 1
ATOM 692 O O . PHE A 1 83 ? -11.587 9.072 11.485 1.00 87.88 83 PHE A O 1
ATOM 699 N N . GLY A 1 84 ? -10.661 10.023 9.675 1.00 84.31 84 GLY A N 1
ATOM 700 C CA . GLY A 1 84 ? -10.754 11.404 10.156 1.00 84.31 84 GLY A CA 1
ATOM 701 C C . GLY A 1 84 ? -9.498 11.930 10.863 1.00 84.31 84 GLY A C 1
ATOM 702 O O . GLY A 1 84 ? -8.477 11.253 10.954 1.00 84.31 84 GLY A O 1
ATOM 703 N N . ALA A 1 85 ? -9.579 13.182 11.328 1.00 79.44 85 ALA A N 1
ATOM 704 C CA . ALA A 1 85 ? -8.417 14.019 11.650 1.00 79.44 85 ALA A CA 1
ATOM 705 C C . ALA A 1 85 ? -8.078 14.157 13.148 1.00 79.44 85 ALA A C 1
ATOM 707 O O . ALA A 1 85 ? -7.195 14.947 13.474 1.00 79.44 85 ALA A O 1
ATOM 708 N N . ASP A 1 86 ? -8.751 13.438 14.058 1.00 90.38 86 ASP A N 1
ATOM 709 C CA . ASP A 1 86 ? -8.374 13.468 15.482 1.00 90.38 86 ASP A CA 1
ATOM 710 C C . ASP A 1 86 ? -6.953 12.890 15.652 1.00 90.38 86 ASP A C 1
ATOM 712 O O . ASP A 1 86 ? -6.751 11.699 15.387 1.00 90.38 86 ASP A O 1
ATOM 716 N N . PRO A 1 87 ? -5.962 13.691 16.094 1.00 84.81 87 PRO A N 1
ATOM 717 C CA . PRO A 1 87 ? -4.570 13.256 16.174 1.00 84.81 87 PRO A CA 1
ATOM 718 C C . PRO A 1 87 ? -4.346 12.056 17.103 1.00 84.81 87 PRO A C 1
ATOM 720 O O . PRO A 1 87 ? -3.522 11.190 16.800 1.00 84.81 87 PRO A O 1
ATOM 723 N N . ALA A 1 88 ? -5.073 11.979 18.224 1.00 86.19 88 ALA A N 1
ATOM 724 C CA . ALA A 1 88 ? -4.872 10.924 19.218 1.00 86.19 88 ALA A CA 1
ATOM 725 C C . ALA A 1 88 ? -5.384 9.569 18.708 1.00 86.19 88 ALA A C 1
ATOM 727 O O . ALA A 1 88 ? -4.742 8.529 18.890 1.00 86.19 88 ALA A O 1
ATOM 728 N N . ASP A 1 89 ? -6.525 9.585 18.025 1.00 90.19 89 ASP A N 1
ATOM 729 C CA . ASP A 1 89 ? -7.087 8.40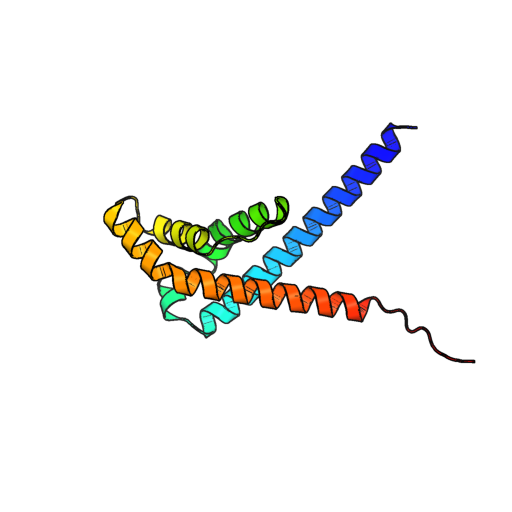1 17.386 1.00 90.19 89 ASP A CA 1
ATOM 730 C C . ASP A 1 89 ? -6.326 8.024 16.111 1.00 90.19 89 ASP A C 1
ATOM 732 O O . ASP A 1 89 ? -6.122 6.835 15.854 1.00 90.19 89 ASP A O 1
ATOM 736 N N . HIS A 1 90 ? -5.838 9.006 15.350 1.00 91.31 90 HIS A N 1
ATOM 737 C CA . HIS A 1 90 ? -4.996 8.778 14.178 1.00 91.31 90 HIS A CA 1
ATOM 738 C C . HIS A 1 90 ? -3.726 8.005 14.547 1.00 91.31 90 HIS A C 1
ATOM 740 O O . HIS A 1 90 ? -3.438 6.968 13.950 1.00 91.31 90 HIS A O 1
ATOM 746 N N . GLN A 1 91 ? -3.002 8.443 15.580 1.00 92.38 91 GLN A N 1
ATOM 747 C CA . GLN A 1 91 ? -1.779 7.768 16.013 1.00 92.38 91 GLN A CA 1
ATOM 748 C C . GLN A 1 91 ? -2.053 6.343 16.522 1.00 92.38 91 GLN A C 1
ATOM 750 O O . GLN A 1 91 ? -1.286 5.424 16.227 1.00 92.38 91 GLN A O 1
ATOM 755 N N . ARG A 1 92 ? -3.173 6.127 17.227 1.00 93.62 92 ARG A N 1
ATOM 756 C CA . ARG A 1 92 ? -3.594 4.787 17.675 1.00 93.62 92 ARG A CA 1
ATOM 757 C C . ARG A 1 92 ? -3.897 3.864 16.491 1.00 93.62 92 ARG A C 1
ATOM 759 O O . ARG A 1 92 ? -3.448 2.720 16.478 1.00 93.62 92 ARG A O 1
ATOM 766 N N . ARG A 1 93 ? -4.626 4.362 15.488 1.00 93.38 93 ARG A N 1
ATOM 767 C CA . ARG A 1 93 ? -4.970 3.627 14.257 1.00 93.38 93 ARG A CA 1
ATOM 768 C C . ARG A 1 93 ? -3.736 3.310 13.421 1.00 93.38 93 ARG A C 1
ATOM 770 O O . ARG A 1 93 ? -3.576 2.173 12.991 1.00 93.38 93 ARG A O 1
ATOM 777 N N . GLN A 1 94 ? -2.831 4.272 13.260 1.00 94.00 94 GLN A N 1
ATOM 778 C CA . GLN A 1 94 ? -1.563 4.059 12.568 1.00 94.00 94 GLN A CA 1
ATOM 779 C C . GLN A 1 94 ? -0.731 2.971 13.258 1.00 94.00 94 GLN A C 1
ATOM 781 O O . GLN A 1 94 ? -0.220 2.072 12.592 1.00 94.00 94 GLN A O 1
ATOM 786 N N . ALA A 1 95 ? -0.622 3.011 14.591 1.00 94.25 95 ALA A N 1
ATOM 787 C CA . ALA A 1 95 ? 0.086 1.981 15.347 1.00 94.25 95 ALA A CA 1
ATOM 788 C C . ALA A 1 95 ? -0.549 0.590 15.163 1.00 94.25 95 ALA A C 1
ATOM 790 O O . ALA A 1 95 ? 0.173 -0.389 14.984 1.00 94.25 95 ALA A O 1
ATOM 791 N N . ALA A 1 96 ? -1.884 0.508 15.143 1.00 93.69 96 ALA A N 1
ATOM 792 C CA . ALA A 1 96 ? -2.608 -0.742 14.910 1.00 93.69 96 ALA A CA 1
ATOM 793 C C . ALA A 1 96 ? -2.411 -1.297 13.487 1.00 93.69 96 ALA A C 1
ATOM 795 O O . ALA A 1 96 ? -2.282 -2.507 13.317 1.00 93.69 96 ALA A O 1
ATOM 796 N N . ALA A 1 97 ? -2.360 -0.427 12.474 1.00 94.88 97 ALA A N 1
ATOM 797 C CA . ALA A 1 97 ? -2.185 -0.816 11.072 1.00 94.88 97 ALA A CA 1
ATOM 798 C C . ALA A 1 97 ? -0.734 -1.137 10.694 1.00 94.88 97 ALA A C 1
ATOM 800 O O . ALA A 1 97 ? -0.498 -1.807 9.690 1.00 94.88 97 ALA A O 1
ATOM 801 N N . MET A 1 98 ? 0.240 -0.700 11.496 1.00 96.94 98 MET A N 1
ATOM 802 C CA . MET A 1 98 ? 1.671 -0.891 11.252 1.00 96.94 98 MET A CA 1
ATOM 803 C C . MET A 1 98 ? 2.075 -2.325 10.851 1.00 96.94 98 MET A C 1
ATOM 805 O O . MET A 1 98 ? 2.719 -2.478 9.808 1.00 96.94 98 MET A O 1
ATOM 809 N N . PRO A 1 99 ? 1.717 -3.389 11.605 1.00 95.94 99 PRO A N 1
ATOM 810 C CA . PRO A 1 99 ? 2.094 -4.750 11.228 1.00 95.94 99 PRO A CA 1
ATOM 811 C C . PRO A 1 99 ? 1.464 -5.181 9.900 1.00 95.94 99 PRO A C 1
ATOM 813 O O . PRO A 1 99 ? 2.124 -5.837 9.099 1.00 95.94 99 PRO A O 1
ATOM 816 N N . MET A 1 100 ? 0.219 -4.785 9.628 1.00 96.38 100 MET A N 1
ATOM 817 C CA . MET A 1 100 ? -0.463 -5.170 8.390 1.00 96.38 100 MET A CA 1
ATOM 818 C C . MET A 1 100 ? 0.063 -4.419 7.179 1.00 96.38 100 MET A C 1
ATOM 820 O O . MET A 1 100 ? 0.239 -5.022 6.126 1.00 96.38 100 MET A O 1
ATOM 824 N N . ALA A 1 101 ? 0.407 -3.142 7.340 1.00 95.69 101 ALA A N 1
ATOM 825 C CA . ALA A 1 101 ? 1.112 -2.384 6.320 1.00 95.69 101 ALA A CA 1
ATOM 826 C C . ALA A 1 101 ? 2.450 -3.053 5.963 1.00 95.69 101 ALA A C 1
ATOM 828 O O . ALA A 1 101 ? 2.759 -3.214 4.785 1.00 95.69 101 ALA A O 1
ATOM 829 N N . ALA A 1 102 ? 3.220 -3.510 6.957 1.00 96.38 102 ALA A N 1
ATOM 830 C CA . ALA A 1 102 ? 4.461 -4.245 6.712 1.00 96.38 102 ALA A CA 1
ATOM 831 C C . ALA A 1 102 ? 4.220 -5.578 5.979 1.00 96.38 102 ALA A C 1
ATOM 833 O O . ALA A 1 102 ? 4.892 -5.852 4.985 1.00 96.38 102 ALA A O 1
ATOM 834 N N . CYS A 1 103 ? 3.245 -6.380 6.420 1.00 96.44 103 CYS A N 1
ATOM 835 C CA . CYS A 1 103 ? 2.891 -7.639 5.757 1.00 96.44 103 CYS A CA 1
ATOM 836 C C . CYS A 1 103 ? 2.421 -7.424 4.313 1.00 96.44 103 CYS A C 1
ATOM 838 O O . CYS A 1 103 ? 2.814 -8.170 3.418 1.00 96.44 103 CYS A O 1
ATOM 840 N N . TYR A 1 104 ? 1.617 -6.390 4.069 1.00 96.31 104 TYR A N 1
ATOM 841 C CA . TYR A 1 104 ? 1.166 -6.038 2.729 1.00 96.31 104 TYR A CA 1
ATOM 842 C C . TYR A 1 104 ? 2.343 -5.673 1.814 1.00 96.31 104 TYR A C 1
ATOM 844 O O . TYR A 1 104 ? 2.461 -6.205 0.713 1.00 96.31 104 TYR A O 1
ATOM 852 N N . LEU A 1 105 ? 3.268 -4.829 2.284 1.00 95.81 105 LEU A N 1
ATOM 853 C CA . LEU A 1 105 ? 4.457 -4.449 1.513 1.00 95.81 105 LEU A CA 1
ATOM 854 C C . LEU A 1 105 ? 5.361 -5.647 1.196 1.00 95.81 105 LEU A C 1
ATOM 856 O O . LEU A 1 105 ? 5.929 -5.712 0.108 1.00 95.81 105 LEU A O 1
ATOM 860 N N . GLN A 1 106 ? 5.457 -6.619 2.108 1.00 95.00 106 GLN A N 1
ATOM 861 C CA . GLN A 1 106 ? 6.163 -7.878 1.851 1.00 95.00 106 GLN A CA 1
ATOM 862 C C . GLN A 1 106 ? 5.489 -8.706 0.753 1.00 95.00 106 GLN A C 1
ATOM 864 O O . GLN A 1 106 ? 6.185 -9.272 -0.085 1.00 95.00 106 GLN A O 1
ATOM 869 N N . LEU A 1 107 ? 4.152 -8.759 0.717 1.00 94.88 107 LEU A N 1
ATOM 870 C CA . LEU A 1 107 ? 3.428 -9.435 -0.363 1.00 94.88 107 LEU A CA 1
ATOM 871 C C . LEU A 1 107 ? 3.668 -8.761 -1.716 1.00 94.88 107 LEU A C 1
ATOM 873 O O . LEU A 1 107 ? 3.909 -9.457 -2.698 1.00 94.88 107 LEU A O 1
ATOM 877 N N . VAL A 1 108 ? 3.649 -7.427 -1.768 1.00 93.62 108 VAL A N 1
ATOM 878 C CA . VAL A 1 108 ? 3.950 -6.681 -3.001 1.00 93.62 108 VAL A CA 1
ATOM 879 C C . VAL A 1 108 ? 5.368 -6.987 -3.484 1.00 93.62 108 VAL A C 1
ATOM 881 O O . VAL A 1 108 ? 5.554 -7.302 -4.657 1.00 93.62 108 VAL A O 1
ATOM 884 N N . ALA A 1 109 ? 6.357 -6.951 -2.585 1.00 91.06 109 ALA A N 1
ATOM 885 C CA . ALA A 1 109 ? 7.743 -7.274 -2.920 1.00 91.06 109 ALA A CA 1
ATOM 886 C C . ALA A 1 109 ? 7.890 -8.708 -3.452 1.00 91.06 109 ALA A C 1
ATOM 888 O O . ALA A 1 109 ? 8.506 -8.905 -4.494 1.00 91.06 109 ALA A O 1
ATOM 889 N N . ALA A 1 110 ? 7.257 -9.687 -2.800 1.00 90.06 110 ALA A N 1
ATOM 890 C CA . ALA A 1 110 ? 7.309 -11.082 -3.230 1.00 90.06 110 ALA A CA 1
ATOM 891 C C . ALA A 1 110 ? 6.717 -11.291 -4.635 1.00 90.06 110 ALA A C 1
ATOM 893 O O . ALA A 1 110 ? 7.258 -12.061 -5.424 1.00 90.06 110 ALA A O 1
ATOM 894 N N . VAL A 1 111 ? 5.624 -10.598 -4.980 1.00 89.44 111 VAL A N 1
ATOM 895 C CA . VAL A 1 111 ? 5.057 -10.684 -6.337 1.00 89.44 111 VAL A CA 1
ATOM 896 C C . VAL A 1 111 ? 5.988 -10.043 -7.368 1.00 89.44 111 VAL A C 1
A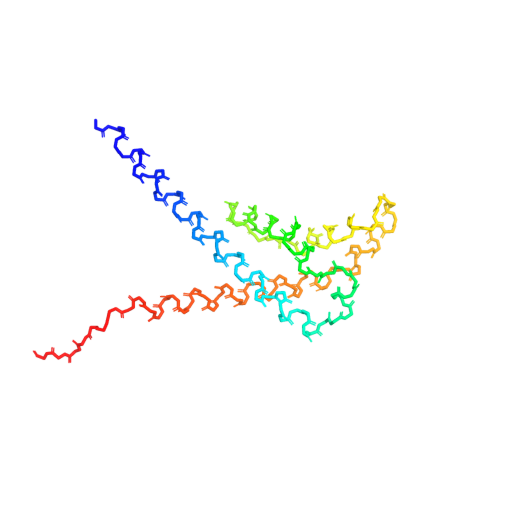TOM 898 O O . VAL A 1 111 ? 6.186 -10.612 -8.440 1.00 89.44 111 VAL A O 1
ATOM 901 N N . LEU A 1 112 ? 6.597 -8.899 -7.041 1.00 86.81 112 LEU A N 1
ATOM 902 C CA . LEU A 1 112 ? 7.560 -8.232 -7.925 1.00 86.81 112 LEU A CA 1
ATOM 903 C C . LEU A 1 112 ? 8.809 -9.089 -8.183 1.00 86.81 112 LEU A C 1
ATOM 905 O O . LEU A 1 112 ? 9.285 -9.135 -9.315 1.00 86.81 112 LEU A O 1
ATOM 909 N N . GLU A 1 113 ? 9.321 -9.788 -7.167 1.00 82.94 113 GLU A N 1
ATOM 910 C CA . GLU A 1 113 ? 10.459 -10.708 -7.306 1.00 82.94 113 GLU A CA 1
ATOM 911 C C . GLU A 1 113 ? 10.132 -11.872 -8.255 1.00 82.94 113 GLU A C 1
ATOM 913 O O . GLU A 1 113 ? 10.903 -12.154 -9.171 1.00 82.94 113 GLU A O 1
ATOM 918 N N . ILE A 1 114 ? 8.947 -12.482 -8.123 1.00 74.19 114 ILE A N 1
ATOM 919 C CA . ILE A 1 114 ? 8.488 -13.559 -9.019 1.00 74.19 114 ILE A CA 1
ATOM 920 C C . ILE A 1 114 ? 8.373 -13.075 -10.470 1.00 74.19 114 ILE A C 1
ATOM 922 O O . ILE A 1 114 ? 8.707 -13.811 -11.400 1.00 74.19 114 ILE A O 1
ATOM 926 N N . GLU A 1 115 ? 7.889 -11.852 -10.689 1.00 66.62 115 GLU A N 1
ATOM 927 C CA . GLU A 1 115 ? 7.783 -11.283 -12.035 1.00 66.62 115 GLU A CA 1
ATOM 928 C C . GLU A 1 115 ? 9.153 -11.014 -12.660 1.00 66.62 115 GLU A C 1
ATOM 930 O O . GLU A 1 115 ? 9.333 -11.254 -13.856 1.00 66.62 115 GLU A O 1
ATOM 935 N N . TYR A 1 116 ? 10.122 -10.571 -11.858 1.00 62.16 116 TYR A N 1
ATOM 936 C CA . TYR A 1 116 ? 11.481 -10.315 -12.322 1.00 62.16 116 TYR A CA 1
ATOM 937 C C . TYR A 1 116 ? 12.222 -11.616 -12.662 1.00 62.16 116 TYR A C 1
ATOM 939 O O . TYR A 1 116 ? 12.793 -11.734 -13.749 1.00 62.16 116 TYR A O 1
ATOM 947 N N . ASP A 1 117 ? 12.122 -12.633 -11.802 1.00 59.94 117 ASP A N 1
ATOM 948 C CA . ASP A 1 117 ? 12.685 -13.960 -12.065 1.00 59.94 117 ASP A CA 1
ATOM 949 C C . ASP A 1 117 ? 11.992 -14.621 -13.268 1.00 59.94 117 ASP A C 1
ATOM 951 O O . ASP A 1 117 ? 12.644 -15.131 -14.180 1.00 59.94 117 ASP A O 1
ATOM 955 N N . GLY A 1 118 ? 10.661 -14.545 -13.347 1.00 56.69 118 GLY A N 1
ATOM 956 C CA . GLY A 1 118 ? 9.880 -15.078 -14.464 1.00 56.69 118 GLY A CA 1
ATOM 957 C C . GLY A 1 118 ? 10.140 -14.386 -15.810 1.00 56.69 118 GLY A C 1
ATOM 958 O O . GLY A 1 118 ? 9.912 -15.002 -16.855 1.00 56.69 118 GLY A O 1
ATOM 959 N N . ALA A 1 119 ? 10.611 -13.134 -15.808 1.00 55.16 119 ALA A N 1
ATOM 960 C CA . ALA A 1 119 ? 11.071 -12.423 -17.001 1.00 55.16 119 ALA A CA 1
ATOM 961 C C . ALA A 1 119 ? 12.504 -12.823 -17.388 1.00 55.16 119 ALA A C 1
ATOM 963 O O . ALA A 1 119 ? 12.779 -13.006 -18.576 1.00 55.16 119 ALA A O 1
ATOM 964 N N . ALA A 1 120 ? 13.387 -13.036 -16.405 1.00 53.56 120 ALA A N 1
ATOM 965 C CA . ALA A 1 120 ? 14.750 -13.512 -16.633 1.00 53.56 120 ALA A CA 1
ATOM 966 C C . ALA A 1 120 ? 14.776 -14.902 -17.301 1.00 53.56 120 ALA A C 1
ATOM 968 O O . ALA A 1 120 ? 15.550 -15.117 -18.232 1.00 53.56 120 ALA A O 1
ATOM 969 N N . TRP A 1 121 ? 13.867 -15.809 -16.922 1.00 41.94 121 TRP A N 1
ATOM 970 C CA . TRP A 1 121 ? 13.759 -17.144 -17.534 1.00 41.94 121 TRP A CA 1
ATOM 971 C C . TRP A 1 121 ? 13.142 -17.155 -18.942 1.00 41.94 121 TRP A C 1
ATOM 973 O O . TRP A 1 121 ? 13.422 -18.060 -19.723 1.00 41.94 121 TRP A O 1
ATOM 983 N N . ARG A 1 122 ? 12.316 -16.164 -19.307 1.00 49.22 122 ARG A N 1
ATOM 984 C CA . ARG A 1 122 ? 11.700 -16.081 -20.651 1.00 49.22 122 ARG A CA 1
ATOM 985 C C . ARG A 1 122 ? 12.588 -15.409 -21.701 1.00 49.22 122 ARG A C 1
ATOM 987 O O . ARG A 1 122 ? 12.238 -15.423 -22.877 1.00 49.22 122 ARG A O 1
ATOM 994 N N . GLY A 1 123 ? 13.695 -14.799 -21.279 1.00 44.47 123 GLY A N 1
ATOM 995 C CA . GLY A 1 123 ? 14.627 -14.068 -22.139 1.00 44.47 123 GLY A CA 1
ATOM 996 C C . GLY A 1 123 ? 15.870 -14.852 -22.554 1.00 44.47 123 GLY A C 1
ATOM 997 O O . GLY A 1 123 ? 16.729 -14.276 -23.216 1.00 44.47 123 GLY A O 1
ATOM 998 N N . GLN A 1 124 ? 16.002 -16.124 -22.174 1.00 38.16 124 GLN A N 1
ATOM 999 C CA . GLN A 1 124 ? 17.148 -16.932 -22.578 1.00 38.16 124 GLN A CA 1
ATOM 1000 C C . GLN A 1 124 ? 16.848 -17.538 -23.957 1.00 38.16 124 GLN A C 1
ATOM 1002 O O . GLN A 1 124 ? 15.992 -18.420 -24.041 1.00 38.16 124 GLN A O 1
ATOM 1007 N N . PRO A 1 125 ? 17.470 -17.060 -25.059 1.00 43.00 125 PRO A N 1
ATOM 1008 C CA . PRO A 1 125 ? 17.419 -17.807 -26.301 1.00 43.00 125 PRO A CA 1
ATOM 1009 C C . PRO A 1 125 ? 18.020 -19.175 -26.009 1.00 43.00 125 PRO A C 1
ATOM 1011 O O . PRO A 1 125 ? 19.091 -19.272 -25.403 1.00 43.00 125 PRO A O 1
ATOM 1014 N N . ASP A 1 126 ? 17.287 -20.203 -26.408 1.00 45.94 126 ASP A N 1
ATOM 1015 C CA . ASP A 1 126 ? 17.756 -21.573 -26.487 1.00 45.94 126 ASP A CA 1
ATOM 1016 C C . ASP A 1 126 ? 19.000 -21.555 -27.388 1.00 45.94 126 ASP A C 1
ATOM 1018 O O . ASP A 1 126 ? 18.914 -21.551 -28.617 1.00 45.94 126 ASP A O 1
ATOM 1022 N N . LEU A 1 127 ? 20.178 -21.380 -26.784 1.00 50.03 127 LEU A N 1
ATOM 1023 C CA . LEU A 1 127 ? 21.439 -21.664 -27.445 1.00 50.03 127 LEU A CA 1
ATOM 1024 C C . LEU A 1 127 ? 21.538 -23.175 -27.442 1.00 50.03 127 LEU A C 1
ATOM 1026 O O . LEU A 1 127 ? 22.173 -23.770 -26.573 1.00 50.03 127 LEU A O 1
ATOM 1030 N N . ASP A 1 128 ? 20.832 -23.747 -28.407 1.00 49.47 128 ASP A N 1
ATOM 1031 C CA . ASP A 1 128 ? 20.919 -25.132 -28.812 1.00 49.47 128 ASP A CA 1
ATOM 1032 C C . ASP A 1 128 ? 22.413 -25.493 -28.926 1.00 49.47 128 ASP A C 1
ATOM 1034 O O . ASP A 1 128 ? 23.128 -24.917 -29.758 1.00 49.47 128 ASP A O 1
ATOM 1038 N N . PRO A 1 129 ? 22.950 -26.393 -28.084 1.00 50.69 129 PRO A N 1
ATOM 1039 C CA . PRO A 1 129 ? 24.284 -26.926 -28.273 1.00 50.69 129 PRO A CA 1
ATOM 1040 C C . PRO A 1 129 ? 24.189 -28.085 -29.274 1.00 50.69 129 PRO A C 1
ATOM 1042 O O . PRO A 1 129 ? 24.362 -29.249 -28.920 1.00 50.69 129 PRO A O 1
ATOM 1045 N N . ALA A 1 130 ? 23.884 -27.772 -30.530 1.00 50.78 130 ALA A N 1
ATOM 1046 C CA . ALA A 1 130 ? 23.924 -28.714 -31.644 1.00 50.78 130 ALA A CA 1
ATOM 1047 C C . ALA A 1 130 ? 24.458 -27.973 -32.876 1.00 50.78 130 ALA A C 1
ATOM 1049 O O . ALA A 1 130 ? 23.902 -26.954 -33.265 1.00 50.78 130 ALA A O 1
ATOM 1050 N N . GLY A 1 131 ? 25.523 -28.376 -33.556 1.00 44.56 131 GLY A N 1
ATOM 1051 C CA . GLY A 1 131 ? 26.484 -29.464 -33.430 1.00 44.56 131 GLY A CA 1
ATOM 1052 C C . GLY A 1 131 ? 27.534 -29.253 -34.522 1.00 44.56 131 GLY A C 1
ATOM 1053 O O . GLY A 1 131 ? 27.264 -28.452 -35.449 1.00 44.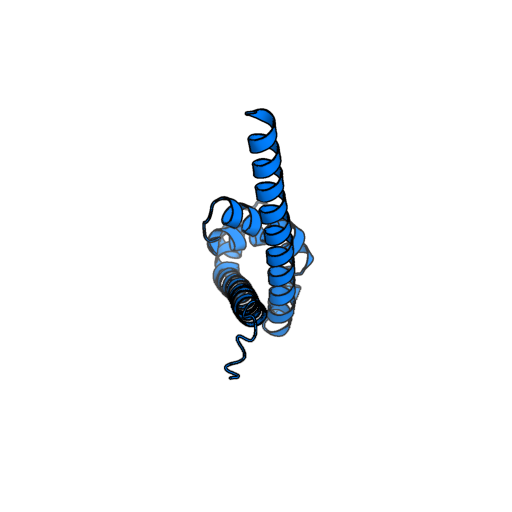56 131 GLY A O 1
#

pLDDT: mean 83.83, std 15.74, range [38.16, 96.94]

Sequence (131 aa):
MYALITLERRFVDWLARDLQWRTLRHATLAAQREFARRWPDWQAALFDEHFVLTWALPLLMDAATDNTRLPAPVLAAAWAHQFGADPADHQRRQAAAMPMAACYLQLVAAVLEIEYDGAAWRGQPDLDPAG

Secondary structure (DSSP, 8-state):
--HHHHHHHHHHHHHHHHHHHHHHHHHHHHHHHHHHHH-HHHHHTT-SHHHIIIIIHHHHHHHHHTT-PPPHHHHHHHHHGGG-S-HHHHHHHHHHHHHHHHHHHHHHHHHHHHHHHHHHHHT--------

Radius of gyration: 19.25 Å; chains: 1; bounding box: 40×46×54 Å

Foldseek 3Di:
DVVVVVVVVVVVVVVVLVVVLVLLVVLLVQLQVVLCVVCVVVCVLVPHPVLSVVPVSVQCSVCVVVVHQRQLLRSLLSSLVVPDDDPVSSVVSSVVCSVVSVSSSVSSVVSSVCVVVVVVVVPDPPPPPDD